Protein AF-A0A382N0D0-F1 (afdb_monomer_lite)

Radius of gyration: 21.04 Å; chains: 1; bounding box: 27×36×77 Å

Organism: NCBI:txid408172

Secondary structure (DSSP, 8-state):
----SSSS-----------PPP-HHHHHHHHHHHHHTT-HHHHHHHHHHHHHHHHHTT-HHHHHHHHHHHHHHHHHHTT--HHHHHHHHHHHHTTS-TTTHHHHHTT-

Foldseek 3Di:
DPPDDPPPDPDDDPPPPPPDQDPLVVLVVQLVVCVVVVNLVSNLVSLVVQLVSCVVVVVLVSNLVSQLSNLQSVLVVVVNDPVSSVVSLVVVLVVRPPVNNVVSVVVD

Sequence (108 aa):
MRLLGIFLTLAFGLVFAQAQPADREALWKEVAEAEKKGLPKTAAAKLQLIYDSALQDSRHAEAIKALAKRITHEGAVQGNKPEEKITRLRAELEKTPDEAKPLLQTIL

pLDDT: mean 87.91, std 17.6, range [44.41, 98.75]

Structure (mmCIF, N/CA/C/O backbone):
data_AF-A0A382N0D0-F1
#
_entry.id   AF-A0A382N0D0-F1
#
loop_
_atom_site.group_PDB
_atom_site.id
_atom_site.type_symbol
_atom_site.label_atom_id
_atom_site.label_alt_id
_atom_site.label_comp_id
_atom_site.label_asym_id
_atom_site.label_entity_id
_atom_site.label_seq_id
_atom_site.pdbx_PDB_ins_code
_atom_site.Cartn_x
_atom_site.Cartn_y
_atom_site.Cartn_z
_atom_site.occupancy
_atom_site.B_iso_or_equiv
_atom_site.auth_seq_id
_atom_site.auth_comp_id
_atom_site.auth_asym_id
_atom_site.auth_atom_id
_atom_site.pdbx_PDB_model_num
ATOM 1 N N . MET A 1 1 ? -4.025 -23.381 -61.534 1.00 49.38 1 MET A N 1
ATOM 2 C CA . MET A 1 1 ? -3.603 -21.962 -61.446 1.00 49.38 1 MET A CA 1
ATOM 3 C C . MET A 1 1 ? -4.863 -21.106 -61.406 1.00 49.38 1 MET A C 1
ATOM 5 O O . MET A 1 1 ? -5.597 -21.152 -62.370 1.00 49.38 1 MET A O 1
ATOM 9 N N . ARG A 1 2 ? -5.260 -20.378 -60.365 1.00 44.41 2 ARG A N 1
ATOM 10 C CA . ARG A 1 2 ? -4.646 -19.974 -59.098 1.00 44.41 2 ARG A CA 1
ATOM 11 C C . ARG A 1 2 ? -5.772 -19.973 -58.042 1.00 44.41 2 ARG A C 1
ATOM 13 O O . ARG A 1 2 ? -6.439 -18.966 -57.851 1.00 44.41 2 ARG A O 1
ATOM 20 N N . LEU A 1 3 ? -5.983 -21.106 -57.369 1.00 45.62 3 LEU A N 1
ATOM 21 C CA . LEU A 1 3 ? -6.710 -21.199 -56.090 1.00 45.62 3 LEU A CA 1
ATOM 22 C C . LEU A 1 3 ? -5.801 -20.655 -54.972 1.00 45.62 3 LEU A C 1
ATOM 24 O O . LEU A 1 3 ? -5.421 -21.364 -54.050 1.00 45.62 3 LEU A O 1
ATOM 28 N N . LEU A 1 4 ? -5.345 -19.412 -55.131 1.00 52.38 4 LEU A N 1
ATOM 29 C CA . LEU A 1 4 ? -4.315 -18.791 -54.301 1.00 52.38 4 LEU A CA 1
ATOM 30 C C . LEU A 1 4 ? -4.702 -17.330 -54.055 1.00 52.38 4 LEU A C 1
ATOM 32 O O . LEU A 1 4 ? -4.068 -16.414 -54.564 1.00 52.38 4 LEU A O 1
ATOM 36 N N . GLY A 1 5 ? -5.818 -17.123 -53.359 1.00 47.94 5 GLY A N 1
ATOM 37 C CA . GLY A 1 5 ? -6.340 -15.780 -53.081 1.00 47.94 5 GLY A CA 1
ATOM 38 C C . GLY A 1 5 ? -7.080 -15.637 -51.753 1.00 47.94 5 GLY A C 1
ATOM 39 O O . GLY A 1 5 ? -7.697 -14.607 -51.534 1.00 47.94 5 GLY A O 1
ATOM 40 N N . ILE A 1 6 ? -7.046 -16.650 -50.877 1.00 51.38 6 ILE A N 1
ATOM 41 C CA . ILE A 1 6 ? -7.798 -16.653 -49.602 1.00 51.38 6 ILE A CA 1
ATOM 42 C C . ILE A 1 6 ? -6.852 -16.708 -48.380 1.00 51.38 6 ILE A C 1
ATOM 44 O O . ILE A 1 6 ? -7.286 -16.904 -47.256 1.00 51.38 6 ILE A O 1
ATOM 48 N N . PHE A 1 7 ? -5.541 -16.501 -48.556 1.00 48.03 7 PHE A N 1
ATOM 49 C CA . PHE A 1 7 ? -4.560 -16.742 -47.482 1.00 48.03 7 PHE A CA 1
ATOM 50 C C . PHE A 1 7 ? -3.741 -15.528 -47.017 1.00 48.03 7 PHE A C 1
ATOM 52 O O . PHE A 1 7 ? -2.700 -15.716 -46.396 1.00 48.03 7 PHE A O 1
ATOM 59 N N . LEU A 1 8 ? -4.161 -14.285 -47.292 1.00 49.97 8 LEU A N 1
ATOM 60 C CA . LEU A 1 8 ? -3.302 -13.133 -46.984 1.00 49.97 8 LEU A CA 1
ATOM 61 C C . LEU A 1 8 ? -4.022 -11.835 -46.587 1.00 49.97 8 LEU A C 1
ATOM 63 O O . LEU A 1 8 ? -3.685 -10.784 -47.110 1.00 49.97 8 LEU A O 1
ATOM 67 N N . THR A 1 9 ? -4.964 -11.867 -45.642 1.00 48.44 9 THR A N 1
ATOM 68 C CA . THR A 1 9 ? -5.402 -10.646 -44.921 1.00 48.44 9 THR A CA 1
ATOM 69 C C . THR A 1 9 ? -5.921 -10.974 -43.515 1.00 48.44 9 THR A C 1
ATOM 71 O O . THR A 1 9 ? -7.019 -10.578 -43.137 1.00 48.44 9 THR A O 1
ATOM 74 N N . LEU A 1 10 ? -5.160 -11.734 -42.726 1.00 48.56 10 LEU A N 1
ATOM 75 C CA . LEU A 1 10 ? -5.413 -11.874 -41.285 1.00 48.56 10 LEU A CA 1
ATOM 76 C C . LEU A 1 10 ? -4.124 -11.603 -40.506 1.00 48.56 10 LEU A C 1
ATOM 78 O O . LEU A 1 10 ? -3.653 -12.413 -39.718 1.00 48.56 10 LEU A O 1
ATOM 82 N N . ALA A 1 11 ? -3.499 -10.469 -40.794 1.00 54.69 11 ALA A N 1
ATOM 83 C CA . ALA A 1 11 ? -2.375 -9.972 -40.028 1.00 54.69 11 ALA A CA 1
ATOM 84 C C . ALA A 1 11 ? -2.668 -8.526 -39.648 1.00 54.69 11 ALA A C 1
ATOM 86 O O . ALA A 1 11 ? -3.142 -7.749 -40.472 1.00 54.69 11 ALA A O 1
ATOM 87 N N . PHE A 1 12 ? -2.303 -8.191 -38.415 1.00 54.22 12 PHE A N 1
ATOM 88 C CA . PHE A 1 12 ? -2.195 -6.835 -37.887 1.00 54.22 12 PHE A CA 1
ATOM 89 C C . PHE A 1 12 ? -3.443 -6.229 -37.230 1.00 54.22 12 PHE A C 1
ATOM 91 O O . PHE A 1 12 ? -4.055 -5.279 -37.703 1.00 54.22 12 PHE A O 1
ATOM 98 N N . GLY A 1 13 ? -3.755 -6.754 -36.046 1.00 47.78 13 GLY A N 1
ATOM 99 C CA . GLY A 1 13 ? -4.610 -6.078 -35.073 1.00 47.78 13 GLY A CA 1
ATOM 100 C C . GLY A 1 13 ? -4.338 -6.485 -33.626 1.00 47.78 13 GLY A C 1
ATOM 101 O O . GLY A 1 13 ? -5.202 -6.295 -32.781 1.00 47.78 13 GLY A O 1
ATOM 102 N N . LEU A 1 14 ? -3.166 -7.055 -33.312 1.00 55.81 14 LEU A N 1
ATOM 103 C CA . LEU A 1 14 ? -2.694 -7.120 -31.926 1.00 55.81 14 LEU A CA 1
ATOM 104 C C . LEU A 1 14 ? -2.246 -5.706 -31.551 1.00 55.81 14 LEU A C 1
ATOM 106 O O . LEU A 1 14 ? -1.071 -5.357 -31.639 1.00 55.81 14 LEU A O 1
ATOM 110 N N . VAL A 1 15 ? -3.219 -4.866 -31.195 1.00 54.53 15 VAL A N 1
ATOM 111 C CA . VAL A 1 15 ? -2.958 -3.647 -30.435 1.00 54.53 15 VAL A CA 1
ATOM 112 C C . VAL A 1 15 ? -2.376 -4.130 -29.114 1.00 54.53 15 VAL A C 1
ATOM 114 O O . VAL A 1 15 ? -3.102 -4.538 -28.210 1.00 54.53 15 VAL A O 1
ATOM 117 N N . PHE A 1 16 ? -1.047 -4.159 -29.028 1.00 56.66 16 PHE A N 1
ATOM 118 C CA . PHE A 1 16 ? -0.365 -4.203 -27.749 1.00 56.66 16 PHE A CA 1
ATOM 119 C C . PHE A 1 16 ? -0.873 -2.989 -26.981 1.00 56.66 16 PHE A C 1
ATOM 121 O O . PHE A 1 16 ? -0.500 -1.859 -27.298 1.00 56.66 16 PHE A O 1
ATOM 128 N N . ALA A 1 17 ? -1.769 -3.212 -26.020 1.00 52.50 17 ALA A N 1
ATOM 129 C CA . ALA A 1 17 ? -2.099 -2.219 -25.018 1.00 52.50 17 ALA A CA 1
ATOM 130 C C . ALA A 1 17 ? -0.799 -1.950 -24.257 1.00 52.50 17 ALA A C 1
ATOM 132 O O . ALA A 1 17 ? -0.436 -2.682 -23.340 1.00 52.50 17 ALA A O 1
ATOM 133 N N . GLN A 1 18 ? -0.033 -0.966 -24.731 1.00 56.00 18 GLN A N 1
ATOM 134 C CA . GLN A 1 18 ? 1.122 -0.448 -24.023 1.00 56.00 18 GLN A CA 1
ATOM 135 C C . GLN A 1 18 ? 0.570 0.031 -22.682 1.00 56.00 18 GLN A C 1
ATOM 137 O O . GLN A 1 18 ? -0.216 0.979 -22.648 1.00 56.00 18 GLN A O 1
ATOM 142 N N . ALA A 1 19 ? 0.887 -0.683 -21.600 1.00 59.59 19 ALA A N 1
ATOM 143 C CA . ALA A 1 19 ? 0.528 -0.256 -20.260 1.00 59.59 19 ALA A CA 1
ATOM 144 C C . ALA A 1 19 ? 1.175 1.115 -20.055 1.00 59.59 19 ALA A C 1
ATOM 146 O O . ALA A 1 19 ? 2.398 1.225 -19.960 1.00 59.59 19 ALA A O 1
ATOM 147 N N . GLN A 1 20 ? 0.364 2.171 -20.102 1.00 62.88 20 GLN A N 1
ATOM 148 C CA . GLN A 1 20 ? 0.860 3.522 -19.910 1.00 62.88 20 GLN A CA 1
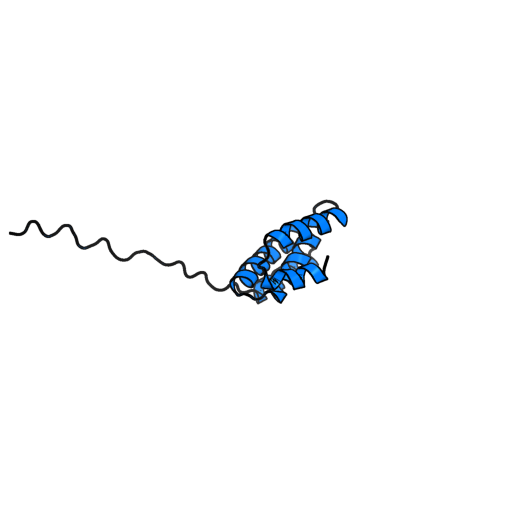ATOM 149 C C . GLN A 1 20 ? 1.434 3.594 -18.488 1.00 62.88 20 GLN A C 1
ATOM 151 O O . GLN A 1 20 ? 0.770 3.116 -17.560 1.00 62.88 20 GLN A O 1
ATOM 156 N N . PRO A 1 21 ? 2.653 4.130 -18.298 1.00 67.50 21 PRO A N 1
ATOM 157 C CA . PRO A 1 21 ? 3.246 4.218 -16.974 1.00 67.50 21 PRO A CA 1
ATOM 158 C C . PRO A 1 21 ? 2.284 4.957 -16.045 1.00 67.50 21 PRO A C 1
ATOM 160 O O . PRO A 1 21 ? 1.746 6.009 -16.402 1.00 67.50 21 PRO A O 1
ATOM 163 N N . ALA A 1 22 ? 2.023 4.370 -14.877 1.00 79.19 22 ALA A N 1
ATOM 164 C CA . ALA A 1 22 ? 1.137 4.981 -13.902 1.00 79.19 22 ALA A CA 1
ATOM 165 C C . ALA A 1 22 ? 1.728 6.328 -13.465 1.00 79.19 22 ALA A C 1
ATOM 167 O O . ALA A 1 22 ? 2.889 6.394 -13.054 1.00 79.19 22 ALA A O 1
ATOM 168 N N . ASP A 1 23 ? 0.926 7.393 -13.511 1.00 94.25 23 ASP A N 1
ATOM 169 C CA . ASP A 1 23 ? 1.294 8.674 -12.909 1.00 94.25 23 ASP A CA 1
ATOM 170 C C . ASP A 1 23 ? 1.212 8.543 -11.379 1.00 94.25 23 ASP A C 1
ATOM 172 O O . ASP A 1 23 ? 0.200 8.848 -10.739 1.00 94.25 23 ASP A O 1
ATOM 176 N N . ARG A 1 24 ? 2.282 8.004 -10.783 1.00 96.19 24 ARG A N 1
ATOM 177 C CA . ARG A 1 24 ? 2.364 7.788 -9.335 1.00 96.19 24 ARG A CA 1
ATOM 178 C C . ARG A 1 24 ? 2.343 9.097 -8.553 1.00 96.19 24 ARG A C 1
ATOM 180 O O . ARG A 1 24 ? 1.866 9.099 -7.421 1.00 96.19 24 ARG A O 1
ATOM 187 N N . GLU A 1 25 ? 2.789 10.212 -9.133 1.00 97.50 25 GLU A N 1
ATOM 188 C CA . GLU A 1 25 ? 2.712 11.518 -8.472 1.00 97.50 25 GLU A CA 1
ATOM 189 C C . GLU A 1 25 ? 1.252 11.953 -8.295 1.00 97.50 25 GLU A C 1
ATOM 191 O O . GLU A 1 25 ? 0.848 12.344 -7.194 1.00 97.50 25 GLU A O 1
ATOM 196 N N . ALA A 1 26 ? 0.438 11.827 -9.348 1.00 97.88 26 ALA A N 1
ATOM 197 C CA . ALA A 1 26 ? -0.999 12.061 -9.261 1.00 97.88 26 ALA A CA 1
ATOM 198 C C . ALA A 1 26 ? -1.667 11.108 -8.258 1.00 97.88 26 ALA A C 1
ATOM 200 O O . ALA A 1 26 ? -2.440 11.555 -7.408 1.00 97.88 26 ALA A O 1
ATOM 201 N N . LEU A 1 27 ? -1.311 9.818 -8.271 1.00 98.25 27 LEU A N 1
ATOM 202 C CA . LEU A 1 27 ? -1.845 8.850 -7.306 1.00 98.25 27 LEU A CA 1
ATOM 203 C C . LEU A 1 27 ? -1.495 9.216 -5.856 1.00 98.25 27 LEU A C 1
ATOM 205 O O . LEU A 1 27 ? -2.359 9.131 -4.986 1.00 98.25 27 LEU A O 1
ATOM 209 N N . TRP A 1 28 ? -0.271 9.671 -5.568 1.00 98.56 28 TRP A N 1
ATOM 210 C CA . TRP A 1 28 ? 0.100 10.125 -4.222 1.00 98.56 28 TRP A CA 1
ATOM 211 C C . TRP A 1 28 ? -0.693 11.358 -3.777 1.00 98.56 28 TRP A C 1
ATOM 213 O O . TRP A 1 28 ? -1.075 11.442 -2.607 1.00 98.56 28 TRP A O 1
ATOM 223 N N . LYS A 1 29 ? -0.988 12.290 -4.693 1.00 98.62 29 LYS A N 1
ATOM 224 C CA . LYS A 1 29 ? -1.878 13.432 -4.416 1.00 98.62 29 LYS A CA 1
ATOM 225 C C . LYS A 1 29 ? -3.294 12.958 -4.077 1.00 98.62 29 LYS A C 1
ATOM 227 O O . LYS A 1 29 ? -3.877 13.422 -3.100 1.00 98.62 29 LYS A O 1
ATOM 232 N N . GLU A 1 30 ? -3.824 11.989 -4.820 1.00 98.56 30 GLU A N 1
ATOM 233 C CA . GLU A 1 30 ? -5.132 11.389 -4.534 1.00 98.56 30 GLU A CA 1
ATOM 234 C C . GLU A 1 30 ? -5.160 10.642 -3.193 1.00 98.56 30 GLU A C 1
ATOM 236 O O . GLU A 1 30 ? -6.150 10.733 -2.463 1.00 98.56 30 GLU A O 1
ATOM 241 N N . VAL A 1 31 ? -4.075 9.945 -2.833 1.00 98.75 31 VAL A N 1
ATOM 242 C CA . VAL A 1 31 ? -3.917 9.327 -1.507 1.00 98.75 31 VAL A CA 1
ATOM 243 C C . VAL A 1 31 ? -3.981 10.393 -0.421 1.00 98.75 31 VAL A C 1
ATOM 245 O O . VAL A 1 31 ? -4.766 10.246 0.512 1.00 98.75 31 VAL A O 1
ATOM 248 N N . ALA A 1 32 ? -3.209 11.475 -0.545 1.00 98.69 32 ALA A N 1
ATOM 249 C CA . ALA A 1 32 ? -3.194 12.550 0.445 1.00 98.69 32 ALA A CA 1
ATOM 250 C C . ALA A 1 32 ? -4.581 13.197 0.620 1.00 98.69 32 ALA A C 1
ATOM 252 O O . ALA A 1 32 ? -5.021 13.441 1.744 1.00 98.69 32 ALA A O 1
ATOM 253 N N . GLU A 1 33 ? -5.312 13.414 -0.475 1.00 98.75 33 GLU A N 1
ATOM 254 C CA . GLU A 1 33 ? -6.683 13.929 -0.429 1.00 98.75 33 GLU A CA 1
ATOM 255 C C . GLU A 1 33 ? -7.664 12.945 0.223 1.00 98.75 33 GLU A C 1
AT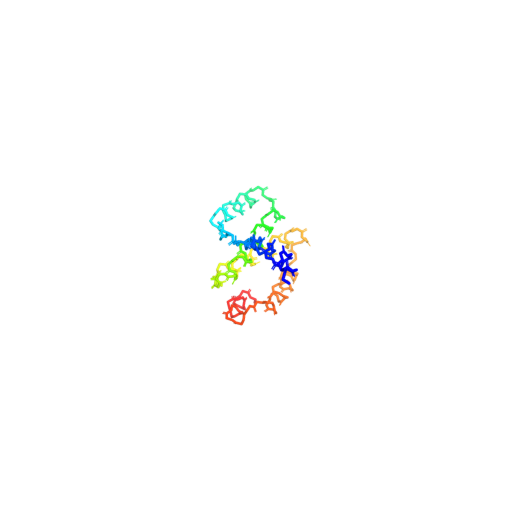OM 257 O O . GLU A 1 33 ? -8.524 13.356 1.007 1.00 98.75 33 GLU A O 1
ATOM 262 N N . ALA A 1 34 ? -7.543 11.645 -0.056 1.00 98.69 34 ALA A N 1
ATOM 263 C CA . ALA A 1 34 ? -8.353 10.621 0.599 1.00 98.69 34 ALA A CA 1
ATOM 264 C C . ALA A 1 34 ? -8.057 10.538 2.107 1.00 98.69 34 ALA A C 1
ATOM 266 O O . ALA A 1 34 ? -8.988 10.440 2.906 1.00 98.69 34 ALA A O 1
ATOM 267 N N . GLU A 1 35 ? -6.785 10.633 2.502 1.00 98.38 35 GLU A N 1
ATOM 268 C CA . GLU A 1 35 ? -6.357 10.671 3.905 1.00 98.38 35 GLU A CA 1
ATOM 269 C C . GLU A 1 35 ? -6.932 11.894 4.627 1.00 98.38 35 GLU A C 1
ATOM 271 O O . GLU A 1 35 ? -7.554 11.751 5.680 1.00 98.38 35 GLU A O 1
ATOM 276 N N . LYS A 1 36 ? -6.828 13.082 4.019 1.00 98.56 36 LYS A N 1
ATOM 277 C CA . LYS A 1 36 ? -7.398 14.333 4.542 1.00 98.56 36 LYS A CA 1
ATOM 278 C C . LYS A 1 36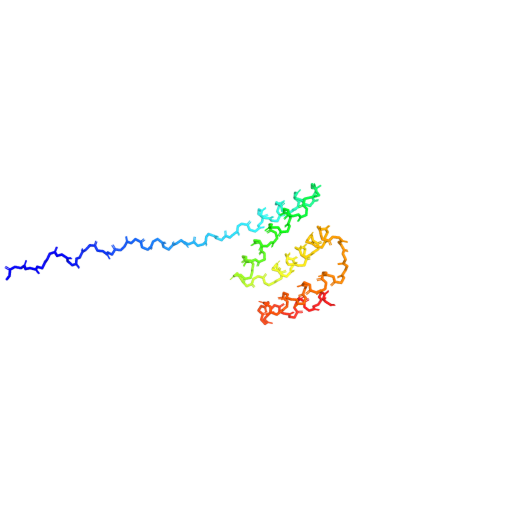 ? -8.912 14.256 4.745 1.00 98.56 36 LYS A C 1
ATOM 280 O O . LYS A 1 36 ? -9.438 14.840 5.689 1.00 98.56 36 LYS A O 1
ATOM 285 N N . LYS A 1 37 ? -9.618 13.545 3.863 1.00 98.44 37 LYS A N 1
ATOM 286 C CA . LYS A 1 37 ? -11.077 13.361 3.924 1.00 98.44 37 LYS A CA 1
ATOM 287 C C . LYS A 1 37 ? -11.511 12.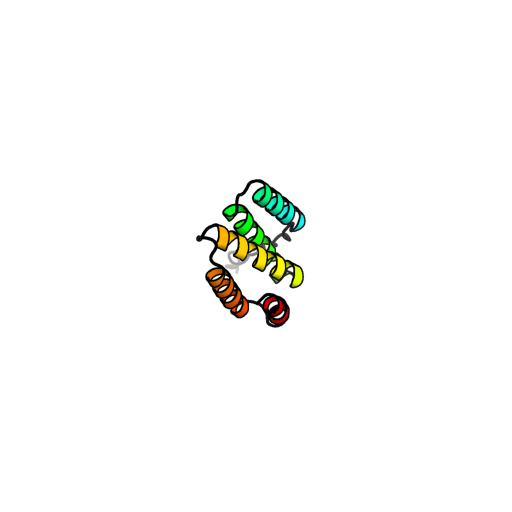195 4.817 1.00 98.44 37 LYS A C 1
ATOM 289 O O . LYS A 1 37 ? -12.708 11.943 4.918 1.00 98.44 37 LYS A O 1
ATOM 294 N N . GLY A 1 38 ? -10.578 11.468 5.436 1.00 97.75 38 GLY A N 1
ATOM 295 C CA . GLY A 1 38 ? -10.901 10.299 6.254 1.00 97.75 38 GLY A CA 1
ATOM 296 C C . GLY A 1 38 ? -11.524 9.156 5.446 1.00 97.75 38 GLY A C 1
ATOM 297 O O . GLY A 1 38 ? -12.431 8.486 5.931 1.00 97.75 38 GLY A O 1
ATOM 298 N N . LEU A 1 39 ? -11.064 8.939 4.207 1.00 98.44 39 LEU A N 1
ATOM 299 C CA . LEU A 1 39 ? -11.561 7.910 3.287 1.00 98.44 39 LEU A CA 1
ATOM 300 C C . LEU A 1 39 ? -10.561 6.740 3.170 1.00 98.44 39 LEU A C 1
ATOM 302 O O . LEU A 1 39 ? -9.920 6.579 2.126 1.00 98.44 39 LEU A O 1
ATOM 306 N N . PRO A 1 40 ? -10.417 5.886 4.203 1.00 97.88 40 PRO A N 1
ATOM 307 C CA . PRO A 1 40 ? -9.367 4.867 4.247 1.00 97.88 40 PRO A CA 1
ATOM 308 C C . PRO A 1 40 ? -9.506 3.807 3.147 1.00 97.88 40 PRO A C 1
ATOM 310 O O . PRO A 1 40 ? -8.502 3.363 2.600 1.00 97.88 40 PRO A O 1
ATOM 313 N N . LYS A 1 41 ? -10.733 3.439 2.742 1.00 98.44 41 LYS A N 1
ATOM 314 C CA . LYS A 1 41 ? -10.949 2.512 1.612 1.00 98.44 41 LYS A CA 1
ATOM 315 C C . LYS A 1 41 ? -10.420 3.088 0.296 1.00 98.44 41 LYS A C 1
ATOM 317 O O . LYS A 1 41 ? -9.778 2.380 -0.474 1.00 98.44 41 LYS A O 1
ATOM 322 N N . THR A 1 42 ? -10.665 4.376 0.059 1.00 98.31 42 THR A N 1
ATOM 323 C CA . THR A 1 42 ? -10.182 5.077 -1.135 1.00 98.31 42 THR A CA 1
ATOM 324 C C . THR A 1 42 ? -8.663 5.198 -1.110 1.00 98.31 42 THR A C 1
ATOM 326 O O . THR A 1 42 ? -8.019 4.874 -2.103 1.00 98.31 42 THR A O 1
ATOM 329 N N . ALA A 1 43 ? -8.083 5.590 0.029 1.00 98.69 43 ALA A N 1
ATOM 330 C CA . ALA A 1 43 ? -6.633 5.657 0.192 1.00 98.69 43 ALA A CA 1
ATOM 331 C C . ALA A 1 43 ? -5.977 4.288 -0.071 1.00 98.69 43 ALA A C 1
ATOM 333 O O . ALA A 1 43 ? -5.039 4.206 -0.859 1.00 98.69 43 ALA A O 1
ATOM 334 N N . ALA A 1 44 ? -6.511 3.207 0.511 1.00 98.50 44 ALA A N 1
ATOM 335 C CA . ALA A 1 44 ? -6.015 1.845 0.309 1.00 98.50 44 ALA A CA 1
ATOM 336 C C . ALA A 1 44 ? -6.058 1.412 -1.166 1.00 98.50 44 ALA A C 1
ATOM 338 O O . ALA A 1 44 ? -5.069 0.887 -1.674 1.00 98.50 44 ALA A O 1
ATOM 339 N N . ALA A 1 45 ? -7.159 1.688 -1.874 1.00 98.38 45 ALA A N 1
ATOM 340 C CA . ALA A 1 45 ? -7.287 1.359 -3.294 1.00 98.38 45 ALA A CA 1
ATOM 341 C C . ALA A 1 45 ? -6.247 2.088 -4.162 1.00 98.38 45 ALA A C 1
ATOM 343 O O . ALA A 1 45 ? -5.657 1.490 -5.056 1.00 98.38 45 ALA A O 1
ATOM 344 N N . LYS A 1 46 ? -5.977 3.369 -3.888 1.00 98.56 46 LYS A N 1
ATOM 345 C CA . LYS A 1 46 ? -4.957 4.140 -4.619 1.00 98.56 46 LYS A CA 1
ATOM 346 C C . LYS A 1 46 ? -3.538 3.687 -4.281 1.00 98.56 46 LYS A C 1
ATOM 348 O O . LYS A 1 46 ? -2.707 3.566 -5.176 1.00 98.56 46 LYS A O 1
ATOM 353 N N . LEU A 1 47 ? -3.278 3.362 -3.016 1.00 98.69 47 LEU A N 1
ATOM 354 C CA . LEU A 1 47 ? -2.001 2.798 -2.576 1.00 98.69 47 LEU A CA 1
ATOM 355 C C . LEU A 1 47 ? -1.715 1.432 -3.210 1.00 98.69 47 LEU A C 1
ATOM 357 O O . LEU A 1 47 ? -0.557 1.149 -3.496 1.00 98.69 47 LEU A O 1
ATOM 361 N N . GLN A 1 48 ? -2.743 0.620 -3.479 1.00 98.00 48 GLN A N 1
ATOM 362 C CA . GLN A 1 48 ? -2.584 -0.625 -4.233 1.00 98.00 48 GLN A CA 1
ATOM 363 C C . GLN A 1 48 ? -2.054 -0.358 -5.652 1.00 98.00 48 GLN A C 1
ATOM 365 O O . GLN A 1 48 ? -1.068 -0.965 -6.051 1.00 98.00 48 GLN A O 1
ATOM 370 N N . LEU A 1 49 ? -2.619 0.619 -6.373 1.00 97.88 49 LEU A N 1
ATOM 371 C CA . LEU A 1 49 ? -2.142 0.989 -7.717 1.00 97.88 49 LEU A CA 1
ATOM 372 C C . LEU A 1 49 ? -0.684 1.483 -7.710 1.00 97.88 49 LEU A C 1
ATOM 374 O O . LEU A 1 49 ? 0.093 1.182 -8.620 1.00 97.88 49 LEU A O 1
ATOM 378 N N . ILE A 1 50 ? -0.299 2.237 -6.675 1.00 98.38 50 ILE A N 1
ATOM 379 C CA . ILE A 1 50 ? 1.089 2.684 -6.485 1.00 98.38 50 ILE A CA 1
ATOM 380 C C . ILE A 1 50 ? 1.997 1.482 -6.216 1.00 98.38 50 ILE A C 1
ATOM 382 O O . ILE A 1 50 ? 3.052 1.390 -6.832 1.00 98.38 50 ILE A O 1
ATOM 386 N N . TYR A 1 51 ? 1.596 0.565 -5.331 1.00 97.50 51 TYR A N 1
ATOM 387 C CA . TYR A 1 51 ? 2.361 -0.643 -5.018 1.00 97.50 51 TYR A CA 1
ATOM 388 C C . TYR A 1 51 ? 2.614 -1.494 -6.265 1.00 97.50 51 TYR A C 1
ATOM 390 O O . TYR A 1 51 ? 3.768 -1.806 -6.553 1.00 97.50 51 TYR A O 1
ATOM 398 N N . ASP A 1 52 ? 1.562 -1.794 -7.029 1.00 95.94 52 ASP A N 1
ATOM 399 C CA . ASP A 1 52 ? 1.646 -2.654 -8.211 1.00 95.94 52 ASP A CA 1
ATOM 400 C C . ASP A 1 52 ? 2.550 -2.038 -9.288 1.00 95.94 52 ASP A C 1
ATOM 402 O O . ASP A 1 52 ? 3.476 -2.686 -9.780 1.00 95.94 52 ASP A O 1
ATOM 406 N N . SER A 1 53 ? 2.348 -0.754 -9.604 1.00 96.38 53 SER A N 1
ATOM 407 C CA . SER A 1 53 ? 3.170 -0.061 -10.607 1.00 96.38 53 SER A CA 1
ATOM 408 C C . SER A 1 53 ? 4.614 0.163 -10.147 1.00 96.38 53 SER A C 1
ATOM 410 O O . SER A 1 53 ? 5.539 0.060 -10.949 1.00 96.38 53 SER A O 1
ATOM 412 N N . ALA A 1 54 ? 4.844 0.437 -8.860 1.00 96.44 54 ALA A N 1
ATOM 413 C CA . ALA A 1 54 ? 6.191 0.580 -8.319 1.00 96.44 54 ALA A CA 1
ATOM 414 C C . ALA A 1 54 ? 6.941 -0.759 -8.300 1.00 96.44 54 ALA A C 1
ATOM 416 O O . ALA A 1 54 ? 8.135 -0.777 -8.590 1.00 96.44 54 ALA A O 1
ATOM 417 N N . LEU A 1 55 ? 6.271 -1.878 -8.000 1.00 94.25 55 LEU A N 1
ATOM 418 C CA . LEU A 1 55 ? 6.880 -3.203 -8.119 1.00 94.25 55 LEU A CA 1
ATOM 419 C C . LEU A 1 55 ? 7.234 -3.540 -9.567 1.00 94.25 55 LEU A C 1
ATOM 421 O O . LEU A 1 55 ? 8.343 -4.015 -9.808 1.00 94.25 55 LEU A O 1
ATOM 425 N N . GLN A 1 56 ? 6.335 -3.253 -10.512 1.00 93.75 56 GLN A N 1
ATOM 426 C CA . GLN A 1 56 ? 6.578 -3.462 -11.941 1.00 93.75 56 GLN A CA 1
ATOM 427 C C . GLN A 1 56 ? 7.819 -2.696 -12.435 1.00 93.75 56 GLN A C 1
ATOM 429 O O . GLN A 1 56 ? 8.590 -3.228 -13.229 1.00 93.75 56 GLN A O 1
ATOM 434 N N . ASP A 1 57 ? 8.049 -1.487 -11.917 1.00 94.81 57 ASP A N 1
ATOM 435 C CA . ASP A 1 57 ? 9.204 -0.643 -12.257 1.00 94.81 57 ASP A CA 1
ATOM 436 C C . ASP A 1 57 ? 10.443 -0.887 -11.361 1.00 94.81 57 ASP A C 1
ATOM 438 O O . ASP A 1 57 ? 11.383 -0.078 -11.354 1.00 94.81 57 ASP A O 1
ATOM 442 N N . SER A 1 58 ? 10.429 -1.945 -10.536 1.00 95.12 58 SER A N 1
ATOM 443 C CA . SER A 1 58 ? 11.462 -2.270 -9.534 1.00 95.12 58 SER A CA 1
ATOM 444 C C . SER A 1 58 ? 11.787 -1.116 -8.565 1.00 95.12 58 SER A C 1
ATOM 446 O O . SER A 1 58 ? 12.882 -1.011 -8.009 1.00 95.12 58 SER A O 1
ATOM 448 N N . ARG A 1 59 ? 10.825 -0.221 -8.317 1.00 96.88 59 ARG A N 1
ATOM 449 C CA . ARG A 1 59 ? 10.902 0.888 -7.351 1.00 96.88 59 ARG A CA 1
ATOM 450 C C . ARG A 1 59 ? 10.546 0.391 -5.949 1.00 96.88 59 ARG A C 1
ATOM 452 O O . ARG A 1 59 ? 9.584 0.847 -5.333 1.00 96.88 59 ARG A O 1
ATOM 459 N N . HIS A 1 60 ? 11.339 -0.544 -5.427 1.00 96.25 60 HIS A N 1
ATOM 460 C CA . HIS A 1 60 ? 11.031 -1.280 -4.195 1.00 96.25 60 HIS A CA 1
ATOM 461 C C . HIS A 1 60 ? 10.743 -0.379 -2.984 1.00 96.25 60 HIS A C 1
ATOM 463 O O . HIS A 1 60 ? 9.796 -0.634 -2.247 1.00 96.25 60 HIS A O 1
ATOM 469 N N . ALA A 1 61 ? 11.488 0.716 -2.804 1.00 96.75 61 ALA A N 1
ATOM 470 C CA . ALA A 1 61 ? 11.253 1.641 -1.693 1.00 96.75 61 ALA A CA 1
ATOM 471 C C . ALA A 1 61 ? 9.862 2.294 -1.731 1.00 96.75 61 ALA A C 1
ATOM 473 O O . ALA A 1 61 ? 9.184 2.399 -0.707 1.00 96.75 61 ALA A O 1
ATOM 474 N N . GLU A 1 62 ? 9.416 2.704 -2.918 1.00 97.88 62 GLU A N 1
ATOM 475 C CA . GLU A 1 62 ? 8.091 3.286 -3.107 1.00 97.88 62 GLU A CA 1
ATOM 476 C C . GLU A 1 62 ? 6.994 2.231 -2.936 1.00 97.88 62 GLU A C 1
ATOM 478 O O . GLU A 1 62 ? 6.005 2.487 -2.246 1.00 97.88 62 GLU A O 1
ATOM 483 N N . ALA A 1 63 ? 7.208 1.029 -3.480 1.00 97.56 63 ALA A N 1
ATOM 484 C CA . ALA A 1 63 ? 6.293 -0.093 -3.322 1.00 97.56 63 ALA A CA 1
ATOM 485 C C . ALA A 1 63 ? 6.080 -0.437 -1.839 1.00 97.56 63 ALA A C 1
ATOM 487 O O . ALA A 1 63 ? 4.948 -0.423 -1.356 1.00 97.56 63 ALA A O 1
ATOM 488 N N . ILE A 1 64 ? 7.151 -0.668 -1.075 1.00 97.88 64 ILE A N 1
ATOM 489 C CA . ILE A 1 64 ? 7.035 -1.037 0.342 1.00 97.88 64 ILE A CA 1
ATOM 490 C C . ILE A 1 64 ? 6.392 0.085 1.170 1.00 97.88 64 ILE A C 1
ATOM 492 O O . ILE A 1 64 ? 5.545 -0.187 2.025 1.00 97.88 64 ILE A O 1
ATOM 496 N N . LYS A 1 65 ? 6.694 1.357 0.875 1.00 98.12 65 LYS A N 1
ATOM 497 C CA . LYS A 1 65 ? 5.999 2.498 1.493 1.00 98.12 65 LYS A CA 1
ATOM 498 C C . LYS A 1 65 ? 4.493 2.467 1.209 1.00 98.12 65 LYS A C 1
ATOM 500 O O . LYS A 1 65 ? 3.694 2.684 2.124 1.00 98.12 65 LYS A O 1
ATOM 505 N N . ALA A 1 66 ? 4.101 2.222 -0.041 1.00 98.44 66 ALA A N 1
ATOM 506 C CA . ALA A 1 66 ? 2.698 2.148 -0.433 1.00 98.44 66 ALA A CA 1
ATOM 507 C C . ALA A 1 66 ? 1.981 0.978 0.260 1.00 98.44 66 ALA A C 1
ATOM 509 O O . ALA A 1 66 ? 0.902 1.167 0.824 1.00 98.44 66 ALA A O 1
ATOM 510 N N . LEU A 1 67 ? 2.626 -0.189 0.314 1.00 98.38 67 LEU A N 1
ATOM 511 C CA . LEU A 1 67 ? 2.138 -1.387 0.994 1.00 98.38 67 LEU A CA 1
ATOM 512 C C . LEU A 1 67 ? 1.875 -1.152 2.487 1.00 98.38 67 LEU A C 1
ATOM 514 O O . LEU A 1 67 ? 0.778 -1.426 2.977 1.00 98.38 67 LEU A O 1
ATOM 518 N N . ALA A 1 68 ? 2.851 -0.600 3.212 1.00 97.81 68 ALA A N 1
ATOM 519 C CA . ALA A 1 68 ? 2.720 -0.349 4.647 1.00 97.81 68 ALA A CA 1
ATOM 520 C C . ALA A 1 68 ? 1.576 0.637 4.955 1.00 97.81 68 ALA A C 1
ATOM 522 O O . ALA A 1 68 ? 0.770 0.420 5.871 1.00 97.81 68 ALA A O 1
ATOM 523 N N . LYS A 1 69 ? 1.443 1.702 4.149 1.00 98.44 69 LYS A N 1
ATOM 524 C CA . LYS A 1 69 ? 0.320 2.646 4.265 1.00 98.44 69 LYS A CA 1
ATOM 525 C C . LYS A 1 69 ? -1.014 1.978 3.924 1.00 98.44 69 LYS A C 1
ATOM 527 O O . LYS A 1 69 ? -1.986 2.202 4.643 1.00 98.44 69 LYS A O 1
ATOM 532 N N . ARG A 1 70 ? -1.073 1.136 2.884 1.00 98.56 70 ARG A N 1
ATOM 533 C CA . ARG A 1 70 ? -2.290 0.408 2.491 1.00 98.56 70 ARG A CA 1
ATOM 534 C C . ARG A 1 70 ? -2.797 -0.448 3.646 1.00 98.56 70 ARG A C 1
ATOM 536 O O . ARG A 1 70 ? -3.946 -0.292 4.048 1.00 98.56 70 ARG A O 1
ATOM 543 N N . ILE A 1 71 ? -1.926 -1.263 4.240 1.00 98.06 71 ILE A N 1
ATOM 544 C CA . ILE A 1 71 ? -2.273 -2.142 5.368 1.00 98.06 71 ILE A CA 1
ATOM 545 C C . ILE A 1 71 ? -2.736 -1.337 6.589 1.00 98.06 71 ILE A C 1
ATOM 547 O O . ILE A 1 71 ? -3.651 -1.754 7.302 1.00 98.06 71 ILE A O 1
ATOM 551 N N . THR A 1 72 ? -2.149 -0.161 6.824 1.00 97.31 72 THR A N 1
ATOM 552 C CA . THR A 1 72 ? -2.603 0.746 7.889 1.00 97.31 72 THR A CA 1
ATOM 553 C C . THR A 1 72 ? -4.055 1.178 7.671 1.00 97.31 72 THR A C 1
ATOM 555 O O . THR A 1 72 ? -4.858 1.090 8.603 1.00 97.31 72 THR A O 1
ATOM 558 N N . HIS A 1 73 ? -4.411 1.577 6.447 1.00 98.31 73 HIS A N 1
ATOM 559 C CA . HIS A 1 73 ? -5.771 1.991 6.085 1.00 98.31 73 HIS A CA 1
ATOM 560 C C . HIS A 1 73 ? -6.767 0.831 6.064 1.00 98.31 73 HIS A C 1
ATOM 562 O O . HIS A 1 73 ? -7.881 0.969 6.563 1.00 98.31 73 HIS A O 1
ATOM 568 N N . GLU A 1 74 ? -6.370 -0.335 5.559 1.00 97.94 74 GLU A N 1
ATOM 569 C CA . GLU A 1 74 ? -7.180 -1.556 5.628 1.00 97.94 74 GLU A CA 1
ATOM 570 C C . GLU A 1 74 ? -7.462 -1.955 7.077 1.00 97.94 74 GLU A C 1
ATOM 572 O O . GLU A 1 74 ? -8.594 -2.292 7.419 1.00 97.94 74 GLU A O 1
ATOM 577 N N . GLY A 1 75 ? -6.451 -1.850 7.944 1.00 96.56 75 GLY A N 1
ATOM 578 C CA . GLY A 1 75 ? -6.605 -2.035 9.379 1.00 96.56 75 GLY A CA 1
ATOM 579 C C . GLY A 1 75 ? -7.612 -1.053 9.966 1.00 96.56 75 GLY A C 1
ATOM 580 O O . GLY A 1 75 ? -8.516 -1.484 10.670 1.00 96.56 75 GLY A O 1
ATOM 581 N N . ALA A 1 76 ? -7.525 0.238 9.631 1.00 95.00 76 ALA A N 1
ATOM 582 C CA . ALA A 1 76 ? -8.483 1.243 10.100 1.00 95.00 76 ALA A CA 1
ATOM 583 C C . ALA A 1 76 ? -9.940 0.905 9.719 1.00 95.00 76 ALA A C 1
ATOM 585 O O . ALA A 1 76 ? -10.853 1.164 10.497 1.00 95.00 76 ALA A O 1
ATOM 586 N N . VAL A 1 77 ? -10.157 0.269 8.563 1.00 95.50 77 VAL A N 1
ATOM 587 C CA . VAL A 1 77 ? -11.482 -0.203 8.119 1.00 95.50 77 VAL A CA 1
ATOM 588 C C . VAL A 1 77 ? -11.942 -1.461 8.871 1.00 95.50 77 VAL A C 1
ATOM 590 O O . VAL A 1 77 ? -13.141 -1.650 9.051 1.00 95.50 77 VAL A O 1
ATOM 593 N N . GLN A 1 78 ? -11.016 -2.317 9.310 1.00 94.12 78 GLN A N 1
ATOM 594 C CA . GLN A 1 78 ? -11.292 -3.645 9.882 1.00 94.12 78 GLN A CA 1
ATOM 595 C C . GLN A 1 78 ? -11.225 -3.682 11.424 1.00 94.12 78 GLN A C 1
ATOM 597 O O . GLN A 1 78 ? -11.080 -4.740 12.023 1.00 94.12 78 GLN A O 1
ATOM 602 N N . GLY A 1 79 ? -11.357 -2.531 12.093 1.00 93.75 79 GLY A N 1
ATOM 603 C CA . GLY A 1 79 ? -11.348 -2.444 13.564 1.00 93.75 79 GLY A CA 1
ATOM 604 C C . GLY A 1 79 ? -9.984 -2.113 14.180 1.00 93.75 79 GLY A C 1
ATOM 605 O O . GLY A 1 79 ? -9.841 -2.100 15.397 1.00 93.75 79 GLY A O 1
ATOM 606 N N . ASN A 1 80 ? -8.997 -1.789 13.343 1.00 94.62 80 ASN A N 1
ATOM 607 C CA . ASN A 1 80 ? -7.706 -1.193 13.687 1.00 94.62 80 ASN A CA 1
ATOM 608 C C . ASN A 1 80 ? -6.822 -2.021 14.636 1.00 94.62 80 ASN A C 1
ATOM 610 O O . ASN A 1 80 ? -5.998 -1.460 15.360 1.00 94.62 80 ASN A O 1
ATOM 614 N N . LYS A 1 81 ? -6.945 -3.351 14.600 1.00 95.69 81 LYS A N 1
ATOM 615 C CA . LYS A 1 81 ? -6.122 -4.247 15.418 1.00 95.69 81 LYS A CA 1
ATOM 616 C C . LYS A 1 81 ? -4.679 -4.321 14.900 1.00 95.69 81 LYS A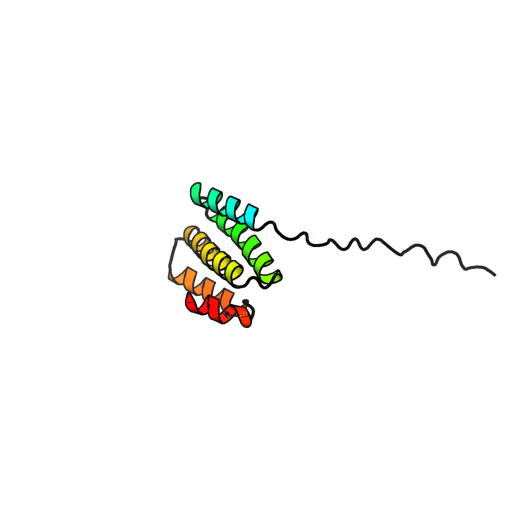 C 1
ATOM 618 O O . LYS A 1 81 ? -4.481 -4.574 13.706 1.00 95.69 81 LYS A O 1
ATOM 623 N N . PRO A 1 82 ? -3.664 -4.113 15.755 1.00 94.38 82 PRO A N 1
ATOM 624 C CA . PRO A 1 82 ? -2.261 -4.250 15.368 1.00 94.38 82 PRO A CA 1
ATOM 625 C C . PRO A 1 82 ? -1.908 -5.648 14.846 1.00 94.38 82 PRO A C 1
ATOM 627 O O . PRO A 1 82 ? -1.203 -5.763 13.845 1.00 94.38 82 PRO A O 1
ATOM 630 N N . GLU A 1 83 ? -2.441 -6.702 15.464 1.00 95.62 83 GLU A N 1
ATOM 631 C CA . GLU A 1 83 ? -2.148 -8.098 15.123 1.00 95.62 83 GLU A CA 1
ATOM 632 C C . GLU A 1 83 ? -2.551 -8.406 13.680 1.00 95.62 83 GLU A C 1
ATOM 634 O O . GLU A 1 83 ? -1.795 -9.025 12.936 1.00 95.62 83 GLU A O 1
ATOM 639 N N . GLU A 1 84 ? -3.700 -7.887 13.239 1.00 95.94 84 GLU A N 1
ATOM 640 C CA . GLU A 1 84 ? -4.157 -8.045 11.859 1.00 95.94 84 GLU A CA 1
ATOM 641 C C . GLU A 1 84 ? -3.223 -7.363 10.855 1.00 95.94 84 GLU A C 1
ATOM 643 O O . GLU A 1 84 ? -2.993 -7.890 9.767 1.00 95.94 84 GLU A O 1
ATOM 648 N N . LYS A 1 85 ? -2.662 -6.198 11.203 1.00 96.25 85 LYS A N 1
ATOM 649 C CA . LYS A 1 85 ? -1.701 -5.497 10.338 1.00 96.25 85 LYS A CA 1
ATOM 650 C C . LYS A 1 85 ? -0.420 -6.313 10.188 1.00 96.25 85 LYS A C 1
ATOM 652 O O . LYS A 1 85 ? 0.060 -6.465 9.068 1.00 96.25 85 LYS A O 1
ATOM 657 N N . ILE A 1 86 ? 0.084 -6.892 11.280 1.00 96.56 86 ILE A N 1
ATOM 658 C CA . ILE A 1 86 ? 1.251 -7.785 11.251 1.00 96.56 86 ILE A CA 1
ATOM 659 C C . ILE A 1 86 ? 0.962 -9.038 10.418 1.00 96.56 86 ILE A C 1
ATOM 661 O O . ILE A 1 86 ? 1.775 -9.405 9.571 1.00 96.56 86 ILE A O 1
ATOM 665 N N . THR A 1 87 ? -0.204 -9.669 10.590 1.00 96.69 87 THR A N 1
ATOM 666 C CA . THR A 1 87 ? -0.601 -10.828 9.776 1.00 96.69 87 THR A CA 1
ATOM 667 C C . THR A 1 87 ? -0.656 -10.484 8.285 1.00 96.69 87 THR A C 1
ATOM 669 O O . THR A 1 87 ? -0.144 -11.253 7.473 1.00 96.69 87 THR A O 1
ATOM 672 N N . ARG A 1 88 ? -1.204 -9.319 7.908 1.00 96.50 88 ARG A N 1
ATOM 673 C CA . ARG A 1 88 ? -1.222 -8.861 6.506 1.00 96.50 88 ARG A CA 1
ATOM 674 C C . ARG A 1 88 ? 0.184 -8.569 5.976 1.00 96.50 88 ARG A C 1
ATOM 676 O O . ARG A 1 88 ? 0.504 -9.010 4.880 1.00 96.50 88 ARG A O 1
ATOM 683 N N . LEU A 1 89 ? 1.041 -7.898 6.752 1.00 96.50 89 LEU A N 1
ATOM 684 C CA . LEU A 1 89 ? 2.432 -7.629 6.360 1.00 96.50 89 LEU A CA 1
ATOM 685 C C . LEU A 1 89 ? 3.207 -8.927 6.102 1.00 96.50 89 LEU A C 1
ATOM 687 O O . LEU A 1 89 ? 3.889 -9.042 5.089 1.00 96.50 89 LEU A O 1
ATOM 691 N N . ARG A 1 90 ? 3.050 -9.934 6.970 1.00 96.62 90 ARG A N 1
ATOM 692 C CA . ARG A 1 90 ? 3.655 -11.261 6.774 1.00 96.62 90 ARG A CA 1
ATOM 693 C C . ARG A 1 90 ? 3.122 -11.963 5.525 1.00 96.62 90 ARG A C 1
ATOM 695 O O . ARG A 1 90 ? 3.905 -12.529 4.778 1.00 96.62 90 ARG A O 1
ATOM 702 N N . ALA A 1 91 ? 1.818 -11.886 5.261 1.00 96.94 91 ALA A N 1
ATOM 703 C CA . ALA A 1 91 ? 1.233 -12.465 4.049 1.00 96.94 91 ALA A CA 1
ATOM 704 C C . ALA A 1 91 ? 1.739 -11.799 2.755 1.00 96.94 91 ALA A C 1
ATOM 706 O O . ALA A 1 91 ? 1.808 -12.445 1.713 1.00 96.94 91 ALA A O 1
ATOM 707 N N . GLU A 1 92 ? 2.082 -10.512 2.808 1.00 96.31 92 GLU A N 1
ATOM 708 C CA . GLU A 1 92 ? 2.646 -9.772 1.673 1.00 96.31 92 GLU A CA 1
ATOM 709 C C . GLU A 1 92 ? 4.153 -10.013 1.515 1.00 96.31 92 GLU A C 1
ATOM 711 O O . GLU A 1 92 ? 4.670 -9.979 0.398 1.00 96.31 92 GLU A O 1
ATOM 716 N N . LEU A 1 93 ? 4.858 -10.345 2.601 1.00 94.44 93 LEU A N 1
ATOM 717 C CA . LEU A 1 93 ? 6.266 -10.741 2.557 1.00 94.44 93 LEU A CA 1
ATOM 718 C C . LEU A 1 93 ? 6.496 -11.978 1.679 1.00 94.44 93 LEU A C 1
ATOM 720 O O . LEU A 1 93 ? 7.466 -12.010 0.927 1.00 94.44 93 LEU A O 1
ATOM 724 N N . GLU A 1 94 ? 5.573 -12.941 1.702 1.00 93.44 94 GLU A N 1
ATOM 725 C CA . GLU A 1 94 ? 5.625 -14.140 0.850 1.00 93.44 94 GLU A CA 1
ATOM 726 C C . GLU A 1 94 ? 5.483 -13.825 -0.649 1.00 93.44 94 GLU A C 1
ATOM 728 O O . GLU A 1 94 ? 5.987 -14.563 -1.493 1.00 93.44 94 GLU A O 1
ATOM 733 N N . LYS A 1 95 ? 4.807 -12.723 -0.993 1.00 92.69 95 LYS A N 1
ATOM 734 C CA . LYS A 1 95 ? 4.545 -12.303 -2.383 1.00 92.69 95 LYS A CA 1
ATOM 735 C C . LYS A 1 95 ? 5.560 -11.290 -2.905 1.00 92.69 95 LYS A C 1
ATOM 737 O O . LYS A 1 95 ? 5.632 -11.044 -4.106 1.00 92.69 95 LYS A O 1
ATOM 742 N N . THR A 1 96 ? 6.294 -10.655 -1.999 1.00 92.75 96 THR A N 1
ATOM 743 C CA . THR A 1 96 ? 7.252 -9.603 -2.326 1.00 92.75 96 THR A CA 1
ATOM 744 C C . THR A 1 96 ? 8.485 -10.226 -2.999 1.00 92.75 96 THR A C 1
ATOM 746 O O . THR A 1 96 ? 8.957 -11.254 -2.514 1.00 92.75 96 THR A O 1
ATOM 749 N N . PRO A 1 97 ? 9.034 -9.637 -4.082 1.00 93.38 97 PRO A N 1
ATOM 750 C CA . PRO A 1 97 ? 10.274 -10.110 -4.708 1.00 93.38 97 PRO A CA 1
ATOM 751 C C . PRO A 1 97 ? 11.435 -10.177 -3.711 1.00 93.38 97 PRO A C 1
ATOM 753 O O . PRO A 1 97 ? 11.500 -9.358 -2.788 1.00 93.38 97 PRO A O 1
ATOM 756 N N . ASP A 1 98 ? 12.359 -11.121 -3.895 1.00 95.62 98 ASP A N 1
ATOM 757 C CA . ASP A 1 98 ? 13.457 -11.367 -2.951 1.00 95.62 98 ASP A CA 1
ATOM 758 C C . ASP A 1 98 ? 14.307 -10.114 -2.694 1.00 95.62 98 ASP A C 1
ATOM 760 O O . ASP A 1 98 ? 14.724 -9.873 -1.562 1.00 95.62 98 ASP A O 1
ATOM 764 N N . GLU A 1 99 ? 14.479 -9.256 -3.701 1.00 94.38 99 GLU A N 1
ATOM 765 C CA . GLU A 1 99 ? 15.224 -7.999 -3.599 1.00 94.38 99 GLU A CA 1
ATOM 766 C C . GLU A 1 99 ? 14.539 -6.966 -2.689 1.00 94.38 99 GLU A C 1
ATOM 768 O O . GLU A 1 99 ? 15.198 -6.110 -2.097 1.00 94.38 99 GLU A O 1
ATOM 773 N N . ALA A 1 100 ? 13.212 -7.038 -2.557 1.00 94.75 100 ALA A N 1
ATOM 774 C CA . ALA A 1 100 ? 12.409 -6.116 -1.757 1.00 94.75 100 ALA A CA 1
ATOM 775 C C . ALA A 1 100 ? 12.062 -6.659 -0.361 1.00 94.75 100 ALA A C 1
ATOM 777 O O . ALA A 1 100 ? 11.724 -5.870 0.529 1.00 94.75 100 ALA A O 1
ATOM 778 N N . LYS A 1 101 ? 12.168 -7.978 -0.137 1.00 95.44 101 LYS A N 1
ATOM 779 C CA . LYS A 1 101 ? 11.881 -8.619 1.160 1.00 95.44 101 LYS A CA 1
ATOM 780 C C . LYS A 1 101 ? 12.653 -7.998 2.333 1.00 95.44 101 LYS A C 1
ATOM 782 O O . LYS A 1 101 ? 11.996 -7.713 3.336 1.00 95.44 101 LYS A O 1
ATOM 787 N N . PRO A 1 102 ? 13.973 -7.718 2.244 1.00 96.56 102 PRO A N 1
ATOM 788 C CA . PRO A 1 102 ? 14.710 -7.127 3.362 1.00 96.56 102 PRO A CA 1
ATOM 789 C C . PRO A 1 102 ? 14.125 -5.790 3.817 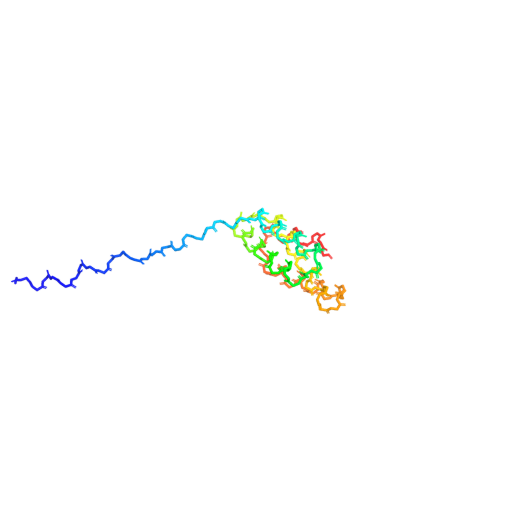1.00 96.56 102 PRO A C 1
ATOM 791 O O . PRO A 1 102 ? 14.072 -5.519 5.011 1.00 96.56 102 PRO A O 1
ATOM 794 N N . LEU A 1 103 ? 13.626 -4.972 2.884 1.00 95.44 103 LEU A N 1
ATOM 795 C CA . LEU A 1 103 ? 13.032 -3.679 3.215 1.00 95.44 103 LEU A CA 1
ATOM 796 C C . LEU A 1 103 ? 11.677 -3.824 3.918 1.00 95.44 103 LEU A C 1
ATOM 798 O O . LEU A 1 103 ? 11.373 -3.071 4.836 1.00 95.44 103 LEU A O 1
ATOM 802 N N . LEU A 1 104 ? 10.854 -4.792 3.513 1.00 95.62 104 LEU A N 1
ATOM 803 C CA . LEU A 1 104 ? 9.604 -5.073 4.219 1.00 95.62 104 LEU A CA 1
ATOM 804 C C . LEU A 1 104 ? 9.865 -5.649 5.619 1.00 95.62 104 LEU A C 1
ATOM 806 O O . LEU A 1 104 ? 9.152 -5.316 6.563 1.00 95.62 104 LEU A O 1
ATOM 810 N N . GLN A 1 105 ? 10.914 -6.460 5.773 1.00 96.31 105 GLN A N 1
ATOM 811 C CA . GLN A 1 105 ? 11.322 -7.018 7.064 1.00 96.31 105 GLN A CA 1
ATOM 812 C C . GLN A 1 105 ? 11.760 -5.950 8.069 1.00 96.31 105 GLN A C 1
ATOM 814 O O . GLN A 1 105 ? 11.566 -6.163 9.256 1.00 96.31 105 GLN A O 1
ATOM 819 N N . THR A 1 106 ? 12.277 -4.789 7.643 1.00 95.50 106 THR A N 1
ATOM 820 C CA . THR A 1 106 ? 12.624 -3.712 8.593 1.00 95.50 106 THR A CA 1
ATOM 821 C C . THR A 1 106 ? 11.407 -3.051 9.249 1.00 95.50 106 THR A C 1
ATOM 823 O O . THR A 1 106 ? 11.573 -2.230 10.147 1.00 95.50 106 THR A O 1
ATOM 826 N N . ILE A 1 107 ? 10.195 -3.326 8.753 1.00 91.81 107 ILE A N 1
ATOM 827 C CA . ILE A 1 107 ? 8.927 -2.787 9.270 1.00 91.81 107 ILE A CA 1
ATOM 828 C C . ILE A 1 107 ? 8.250 -3.777 10.238 1.00 91.81 107 ILE A C 1
ATOM 830 O O . ILE A 1 107 ? 7.430 -3.358 11.056 1.00 91.81 107 ILE A O 1
ATOM 834 N N . LEU A 1 108 ? 8.563 -5.073 10.117 1.00 88.94 108 LEU A N 1
ATOM 835 C CA . LEU A 1 108 ? 8.009 -6.174 10.915 1.00 88.94 108 LEU A CA 1
ATOM 836 C C . LEU A 1 108 ? 8.750 -6.355 12.243 1.00 88.94 108 LEU A C 1
ATOM 838 O O . LEU A 1 108 ? 8.053 -6.724 13.216 1.00 88.94 108 LEU A O 1
#